Protein AF-A0A0C9S4P4-F1 (afdb_monomer)

Secondary structure (DSSP, 8-state):
-----HHHHHHHHHHHHHHHTSGGGT-S--HHHHHHHHHHHHHHHHHHHH-TTHHHHHHHHHHHHTT-S-S-HHHHHHHHHHHHHHTTT-GGGHHHHHHHHHHHHHHHHHTS-HHHHHHHHHHHHTTGGG-------TTS-TTSSTTS-SSHHHHHHHHHHHHHH-

Mean predicted aligned error: 11.95 Å

Organism: Amblyomma americanum (NCBI:txid6943)

Radius of gyration: 20.04 Å; Cα contacts (8 Å, |Δi|>4): 110; chains: 1; bounding box: 66×35×38 Å

InterPro d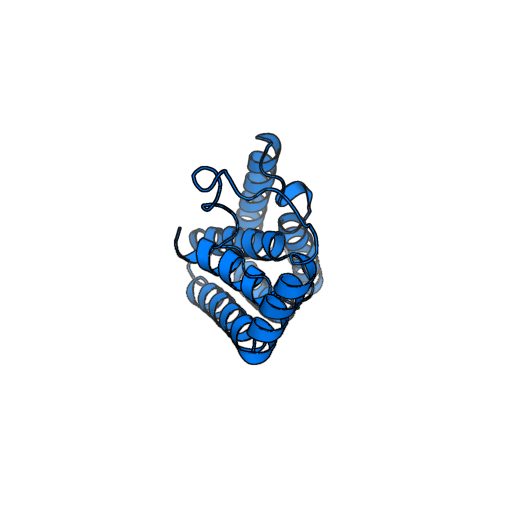omains:
  IPR007991 RNA polymerase I specific transcription initiation factor RRN3 [PF05327] (2-135)
  IPR007991 RNA polymerase I specific transcription initiation factor RRN3 [PTHR12790] (4-162)

Solvent-accessible surface area (backbone atoms only — not comparable to full-atom values): 9954 Å² total; per-residue (Å²): 133,84,82,74,57,70,72,58,55,52,54,50,48,56,52,55,57,47,55,47,46,33,72,78,59,64,58,91,84,53,77,72,48,57,55,52,53,49,50,49,54,50,50,50,56,49,47,38,71,70,34,80,64,43,60,63,50,48,49,54,50,40,66,74,62,57,76,66,97,81,68,60,34,66,35,51,19,49,37,48,42,55,52,58,57,44,36,78,81,39,66,94,51,29,64,62,48,50,51,49,54,51,54,46,52,52,49,46,55,73,74,51,52,68,68,62,41,50,55,45,52,53,62,52,60,63,65,71,70,71,74,89,81,79,96,83,74,96,84,78,74,92,84,74,67,88,84,59,58,70,29,70,58,53,35,23,48,52,46,38,51,55,53,76,77,110

Nearest PDB structures (foldseek):
  3tj1-assembly1_A  TM=7.292E-01  e=7.044E-04  Saccharomyces cerevisiae S288C
  3tj1-assembly1_B  TM=7.600E-01  e=1.555E-03  Saccharomyces cerevisiae S288C
  5n5y-assembly1_O  TM=7.290E-01  e=1.757E-02  Saccharomyces cerevisiae
  6rqh-assembly1_O  TM=7.600E-01  e=3.512E-02  Saccharomyces cerevisiae
  5n61-assembly1_O  TM=7.457E-01  e=3.512E-02  Saccharomyces cerevisiae S288C

pLDDT: mean 75.29, std 16.59, range [34.91, 94.25]

Structure (mmCIF, N/CA/C/O backbone):
data_AF-A0A0C9S4P4-F1
#
_entry.id   AF-A0A0C9S4P4-F1
#
loop_
_atom_site.group_PDB
_atom_site.id
_atom_site.type_symbol
_atom_site.label_atom_id
_atom_site.label_alt_id
_atom_site.label_comp_id
_atom_site.label_asym_id
_atom_site.label_entity_id
_atom_site.label_seq_id
_atom_site.pdbx_PDB_ins_code
_atom_site.Cartn_x
_atom_site.Cartn_y
_atom_site.Cartn_z
_atom_site.occupancy
_atom_site.B_iso_or_equiv
_atom_site.auth_seq_id
_atom_site.auth_comp_id
_atom_site.auth_asym_id
_atom_site.auth_atom_id
_atom_site.pdbx_PDB_model_num
ATOM 1 N N . MET A 1 1 ? -28.074 -1.996 12.070 1.00 48.12 1 MET A N 1
ATOM 2 C CA . MET A 1 1 ? -26.931 -2.357 11.205 1.00 48.12 1 MET A CA 1
ATOM 3 C C . MET A 1 1 ? -26.788 -1.275 10.153 1.00 48.12 1 MET A C 1
ATOM 5 O O . MET A 1 1 ? -27.767 -0.985 9.479 1.00 48.12 1 MET A O 1
ATOM 9 N N . VAL A 1 2 ? -25.629 -0.621 10.071 1.00 51.16 2 VAL A N 1
ATOM 10 C CA . VAL A 1 2 ? -25.355 0.364 9.016 1.00 51.16 2 VAL A CA 1
ATOM 11 C C . VAL A 1 2 ? -24.933 -0.423 7.777 1.00 51.16 2 VAL A C 1
ATOM 13 O O . VAL A 1 2 ? -23.859 -1.012 7.758 1.00 51.16 2 VAL A O 1
ATOM 16 N N . TYR A 1 3 ? -25.803 -0.491 6.771 1.00 54.22 3 TYR A N 1
ATOM 17 C CA . TYR A 1 3 ? -25.489 -1.133 5.497 1.00 54.22 3 TYR A CA 1
ATOM 18 C C . TYR A 1 3 ? -24.938 -0.078 4.541 1.00 54.22 3 TYR A C 1
ATOM 20 O O . TYR A 1 3 ? -25.694 0.680 3.938 1.00 54.22 3 TYR A O 1
ATOM 28 N N . ILE A 1 4 ? -23.615 -0.012 4.407 1.00 65.12 4 ILE A N 1
ATOM 29 C CA . ILE A 1 4 ? -22.993 0.708 3.293 1.00 65.12 4 ILE A CA 1
ATOM 30 C C . ILE A 1 4 ? -22.995 -0.246 2.100 1.00 65.12 4 ILE A C 1
ATOM 32 O O . ILE A 1 4 ? -22.418 -1.331 2.167 1.00 65.12 4 ILE A O 1
ATOM 36 N N . HIS A 1 5 ? -23.673 0.134 1.015 1.00 70.12 5 HIS A N 1
ATOM 37 C CA . HIS A 1 5 ? -23.688 -0.679 -0.200 1.00 70.12 5 HIS A CA 1
ATOM 38 C C . HIS A 1 5 ? -22.246 -0.844 -0.730 1.00 70.12 5 HIS A C 1
ATOM 40 O O . HIS A 1 5 ? -21.518 0.153 -0.790 1.00 70.12 5 HIS A O 1
ATOM 46 N N . PRO A 1 6 ? -21.823 -2.050 -1.159 1.00 68.00 6 PRO A N 1
ATOM 47 C CA . PRO A 1 6 ? -20.432 -2.339 -1.538 1.00 68.00 6 PRO A CA 1
ATOM 48 C C . PRO A 1 6 ? -19.838 -1.375 -2.575 1.00 68.00 6 PRO A C 1
ATOM 50 O O . PRO A 1 6 ? -18.668 -1.007 -2.495 1.00 68.00 6 PRO A O 1
ATOM 53 N N . VAL A 1 7 ? -20.667 -0.902 -3.511 1.00 71.38 7 VAL A N 1
ATOM 54 C CA . VAL A 1 7 ? -20.270 0.073 -4.544 1.00 71.38 7 VAL A CA 1
ATOM 55 C C . VAL A 1 7 ? -19.844 1.419 -3.943 1.00 71.38 7 VAL A C 1
ATOM 57 O O . VAL A 1 7 ? -18.873 2.014 -4.404 1.00 71.38 7 VAL A O 1
ATOM 60 N N . PHE A 1 8 ? -20.516 1.897 -2.889 1.00 81.75 8 PHE A N 1
ATOM 61 C CA . PHE A 1 8 ? -20.117 3.144 -2.227 1.00 81.75 8 PHE A CA 1
ATOM 62 C C . PHE A 1 8 ? -18.792 2.979 -1.490 1.00 81.75 8 PHE A C 1
ATOM 64 O O . PHE A 1 8 ? -17.964 3.883 -1.514 1.00 81.75 8 PHE A O 1
ATOM 71 N N . LEU A 1 9 ? -18.569 1.809 -0.892 1.00 84.56 9 LEU A N 1
ATOM 72 C CA . LEU A 1 9 ? -17.358 1.504 -0.137 1.00 84.56 9 LEU A CA 1
ATOM 73 C C . LEU A 1 9 ? -16.114 1.547 -1.044 1.00 84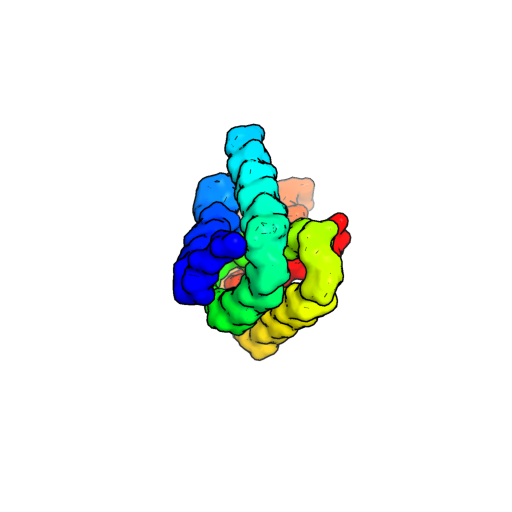.56 9 LEU A C 1
ATOM 75 O O . LEU A 1 9 ? -15.119 2.183 -0.698 1.00 84.56 9 LEU A O 1
ATOM 79 N N . ARG A 1 10 ? -16.216 0.992 -2.259 1.00 86.75 10 ARG A N 1
ATOM 80 C CA . ARG A 1 10 ? -15.168 1.097 -3.286 1.00 86.75 10 ARG A CA 1
ATOM 81 C C . ARG A 1 10 ? -14.839 2.547 -3.633 1.00 86.75 10 ARG A C 1
ATOM 83 O O . ARG A 1 10 ? -13.672 2.924 -3.622 1.00 86.75 10 ARG A O 1
ATOM 90 N N . ASN A 1 11 ? -15.849 3.367 -3.921 1.00 86.50 11 ASN A N 1
ATOM 91 C CA . ASN A 1 11 ? -15.627 4.767 -4.299 1.00 86.50 11 ASN A CA 1
ATOM 92 C C . ASN A 1 11 ? -15.011 5.576 -3.151 1.00 86.50 11 ASN A C 1
ATOM 94 O O . ASN A 1 11 ? -14.117 6.389 -3.389 1.00 86.50 11 ASN A O 1
ATOM 98 N N . ILE A 1 12 ? -15.446 5.319 -1.913 1.00 87.69 12 ILE A N 1
ATOM 99 C CA . ILE A 1 12 ? -14.862 5.918 -0.709 1.00 87.69 12 ILE A CA 1
ATOM 100 C C . ILE A 1 12 ? -13.379 5.557 -0.618 1.00 87.69 12 ILE A C 1
ATOM 102 O O . ILE A 1 12 ? -12.553 6.457 -0.498 1.00 87.69 12 ILE A O 1
ATOM 106 N N . PHE A 1 13 ? -13.020 4.278 -0.747 1.00 89.31 13 PHE A N 1
ATOM 107 C CA . PHE A 1 13 ? -11.619 3.863 -0.715 1.00 89.31 13 PHE A CA 1
ATOM 108 C C . PHE A 1 13 ? -10.787 4.478 -1.825 1.00 89.31 13 PHE A C 1
ATOM 110 O O . PHE A 1 13 ? -9.739 5.035 -1.532 1.00 89.31 13 PHE A O 1
ATOM 117 N N . VAL A 1 14 ? -11.250 4.452 -3.074 1.00 87.12 14 VAL A N 1
ATOM 118 C CA . VAL A 1 14 ? -10.509 5.060 -4.190 1.00 87.12 14 VAL A CA 1
ATOM 119 C C . VAL A 1 14 ? -10.287 6.555 -3.952 1.00 87.12 14 VAL A C 1
ATOM 121 O O . VAL A 1 14 ? -9.197 7.062 -4.208 1.00 87.12 14 VAL A O 1
ATOM 124 N N . THR A 1 15 ? -11.286 7.254 -3.409 1.00 86.44 15 THR A N 1
ATOM 125 C CA . THR A 1 15 ? -11.179 8.685 -3.099 1.00 86.44 15 THR A CA 1
ATOM 126 C C . THR A 1 15 ? -10.185 8.929 -1.966 1.00 86.44 15 THR A C 1
ATOM 128 O O . THR A 1 15 ? -9.282 9.746 -2.117 1.00 86.44 15 THR A O 1
ATOM 131 N N . LEU A 1 16 ? -10.300 8.195 -0.854 1.00 87.62 16 LEU A N 1
ATOM 132 C CA . LEU A 1 16 ? -9.410 8.327 0.303 1.00 87.62 16 LEU A CA 1
ATOM 133 C C . LEU A 1 16 ? -7.967 7.937 -0.039 1.00 87.62 16 LEU A C 1
ATOM 135 O O . LEU A 1 16 ? -7.041 8.667 0.293 1.00 87.62 16 LEU A O 1
ATOM 139 N N . LEU A 1 17 ? -7.757 6.843 -0.768 1.00 86.56 17 LEU A N 1
ATOM 140 C CA . LEU A 1 17 ? -6.432 6.453 -1.254 1.00 86.56 17 LEU A CA 1
ATOM 141 C C . LEU A 1 17 ? -5.871 7.501 -2.224 1.00 86.56 17 LEU A C 1
ATOM 143 O O . LEU A 1 17 ? -4.687 7.820 -2.170 1.00 86.56 17 LEU A O 1
ATOM 147 N N . GLY A 1 18 ? -6.726 8.105 -3.054 1.00 83.12 18 GLY A N 1
ATOM 148 C CA . GLY A 1 18 ? -6.356 9.238 -3.898 1.00 83.12 18 GLY A CA 1
ATOM 149 C C . GLY A 1 18 ? -5.851 10.444 -3.102 1.00 83.12 18 GLY A C 1
ATOM 150 O O . GLY A 1 18 ? -4.937 11.122 -3.562 1.00 83.12 18 GLY A O 1
ATOM 151 N N . THR A 1 19 ? -6.371 10.681 -1.890 1.00 84.31 19 THR A N 1
ATOM 152 C CA . THR A 1 19 ? -5.872 11.769 -1.029 1.00 84.31 19 THR A CA 1
ATOM 153 C C . THR A 1 19 ? -4.452 11.531 -0.514 1.00 84.31 19 THR A C 1
ATOM 155 O O . THR A 1 19 ? -3.707 12.500 -0.386 1.00 84.31 19 THR A O 1
ATOM 158 N N . PHE A 1 20 ? -4.033 10.274 -0.312 1.00 81.12 20 PHE A N 1
ATOM 159 C CA . PHE A 1 20 ? -2.637 9.944 0.016 1.00 81.12 20 PHE A CA 1
ATOM 160 C C . PHE A 1 20 ? -1.674 10.193 -1.150 1.00 81.12 20 PHE A C 1
ATOM 162 O O . PHE A 1 20 ? -0.492 10.417 -0.923 1.00 81.12 20 PHE A O 1
ATOM 169 N N . MET A 1 21 ? -2.174 10.183 -2.389 1.00 75.31 21 MET A N 1
ATOM 170 C CA . MET A 1 21 ? -1.377 10.415 -3.599 1.00 75.31 21 MET A CA 1
ATOM 171 C C . MET A 1 21 ? -1.430 11.865 -4.103 1.00 75.31 21 MET A C 1
ATOM 173 O O . MET A 1 21 ? -0.875 12.159 -5.159 1.00 75.31 21 MET A O 1
ATOM 177 N N . SER A 1 22 ? -2.125 12.770 -3.406 1.00 76.81 22 SER A N 1
ATOM 178 C CA . SER A 1 22 ? -2.196 14.182 -3.803 1.00 76.81 22 SER A CA 1
ATOM 179 C C . SER A 1 22 ? -0.800 14.828 -3.754 1.00 76.81 22 SER A C 1
ATOM 181 O O . SER A 1 22 ? -0.039 14.508 -2.843 1.00 76.81 22 SER A O 1
ATOM 183 N N . PRO A 1 23 ? -0.440 15.763 -4.655 1.00 64.31 23 PRO A N 1
ATOM 184 C CA . PRO A 1 23 ? 0.832 16.498 -4.577 1.00 64.31 23 PRO A CA 1
ATOM 185 C C . PRO A 1 23 ? 1.025 17.240 -3.239 1.00 64.31 23 PRO A C 1
ATOM 187 O O . PRO A 1 23 ? 2.145 17.362 -2.742 1.00 64.31 23 PRO A O 1
ATOM 190 N N . ASP A 1 24 ? -0.071 17.648 -2.591 1.00 61.28 24 ASP A N 1
ATOM 191 C CA . ASP A 1 24 ? -0.050 18.216 -1.234 1.00 61.28 24 ASP A CA 1
ATOM 192 C C . ASP A 1 24 ? 0.437 17.206 -0.179 1.00 61.28 24 ASP A C 1
ATOM 194 O O . ASP A 1 24 ? 0.945 17.585 0.876 1.00 61.28 24 ASP A O 1
ATOM 198 N N . ALA A 1 25 ? 0.267 15.911 -0.455 1.00 57.75 25 ALA A N 1
ATOM 199 C CA . ALA A 1 25 ? 0.701 14.811 0.390 1.00 57.75 25 ALA A CA 1
ATOM 200 C C . ALA A 1 25 ? 2.141 14.360 0.098 1.00 57.75 25 ALA A C 1
ATOM 202 O O . ALA A 1 25 ? 2.658 13.570 0.880 1.00 57.75 25 ALA A O 1
ATOM 203 N N . THR A 1 26 ? 2.808 14.853 -0.954 1.00 57.00 26 THR A N 1
ATOM 204 C CA . THR A 1 26 ? 4.221 14.541 -1.256 1.00 57.00 26 THR A CA 1
ATOM 205 C C . THR A 1 26 ? 5.191 15.672 -0.897 1.00 57.00 26 THR A C 1
ATOM 207 O O . THR A 1 26 ? 6.390 15.427 -0.790 1.00 57.00 26 THR A O 1
ATOM 210 N N . SER A 1 27 ? 4.704 16.896 -0.658 1.00 59.31 27 SER A N 1
ATOM 211 C CA . SER A 1 27 ? 5.542 18.022 -0.217 1.00 59.31 27 SER A CA 1
ATOM 212 C C . SER A 1 27 ? 5.948 17.887 1.263 1.00 59.31 27 SER A C 1
ATOM 214 O O . SER A 1 27 ? 5.117 17.609 2.137 1.00 59.31 27 SER A O 1
ATOM 216 N N . LYS A 1 28 ? 7.245 18.035 1.563 1.00 58.53 28 LYS A N 1
ATOM 217 C CA . LYS A 1 28 ? 7.858 17.644 2.850 1.00 58.53 28 LYS A CA 1
ATOM 218 C C . LYS A 1 28 ? 7.667 18.633 4.016 1.00 58.53 28 LYS A C 1
ATOM 220 O O . LYS A 1 28 ? 8.098 18.314 5.114 1.00 58.53 28 LYS A O 1
ATOM 225 N N . GLU A 1 29 ? 7.007 19.783 3.852 1.00 55.25 29 GLU A N 1
ATOM 226 C CA . GLU A 1 29 ? 7.321 20.930 4.735 1.00 55.25 29 GLU A CA 1
ATOM 227 C C . GLU A 1 29 ? 6.196 21.539 5.598 1.00 55.25 29 GLU A C 1
ATOM 229 O O . GLU A 1 29 ? 6.352 22.664 6.066 1.00 55.25 29 GLU A O 1
ATOM 234 N N . THR A 1 30 ? 5.071 20.865 5.888 1.00 63.16 30 THR A N 1
ATOM 235 C CA . THR A 1 30 ? 4.042 21.494 6.759 1.00 63.16 30 THR A CA 1
ATOM 236 C C . THR A 1 30 ? 3.484 20.595 7.874 1.00 63.16 30 THR A C 1
ATOM 238 O O . THR A 1 30 ? 2.980 19.512 7.586 1.00 63.16 30 THR A O 1
ATOM 241 N N . PRO A 1 31 ? 3.441 21.053 9.148 1.00 69.19 31 PRO A N 1
ATOM 242 C CA . PRO A 1 31 ? 2.827 20.300 10.257 1.00 69.19 31 PRO A CA 1
ATOM 243 C C . PRO A 1 31 ? 1.317 20.072 10.057 1.00 69.19 31 PRO A C 1
ATOM 245 O O . PRO A 1 31 ? 0.729 19.113 10.550 1.00 69.19 31 PRO A O 1
ATOM 248 N N . GLN A 1 32 ? 0.679 20.928 9.258 1.00 75.44 32 GLN A N 1
ATOM 249 C CA . GLN A 1 32 ? -0.725 20.807 8.862 1.00 75.44 32 GLN A CA 1
ATOM 250 C C . GLN A 1 32 ? -0.981 19.580 7.965 1.00 75.44 32 GLN A C 1
ATOM 252 O O . GLN A 1 32 ? -2.119 19.115 7.881 1.00 75.44 32 GLN A O 1
ATOM 257 N N . ARG A 1 33 ? 0.048 19.050 7.283 1.00 78.75 33 ARG A N 1
ATOM 258 C CA . ARG A 1 33 ? -0.042 17.821 6.480 1.00 78.75 33 ARG A CA 1
ATOM 259 C C . ARG A 1 33 ? -0.126 16.591 7.373 1.00 78.75 33 ARG A C 1
ATOM 261 O O . ARG A 1 33 ? -1.028 15.782 7.180 1.00 78.75 33 ARG A O 1
ATOM 268 N N . GLU A 1 34 ? 0.769 16.466 8.348 1.00 80.62 34 GLU A N 1
ATOM 269 C CA . GLU A 1 34 ? 0.793 15.324 9.272 1.00 80.62 34 GLU A CA 1
ATOM 270 C C . GLU A 1 34 ? -0.540 15.183 10.007 1.00 80.62 34 GLU A C 1
ATOM 272 O O . GLU A 1 34 ? -1.103 14.093 10.074 1.00 80.62 34 GLU A O 1
ATOM 277 N N . GLU A 1 35 ? -1.119 16.303 10.447 1.00 85.75 35 GLU A N 1
ATOM 278 C CA . GLU A 1 35 ? -2.434 16.305 11.083 1.00 85.75 35 GLU A CA 1
ATOM 279 C C . GLU A 1 35 ? -3.543 15.803 10.139 1.00 85.75 35 GLU A C 1
ATOM 281 O O . GLU A 1 35 ? -4.415 15.032 10.547 1.00 85.75 35 GLU A O 1
ATOM 286 N N . LYS A 1 36 ? -3.520 16.196 8.858 1.00 86.75 36 LYS A N 1
ATOM 287 C CA . LYS A 1 36 ? -4.479 15.698 7.855 1.00 86.75 36 LYS A CA 1
ATOM 288 C C . LYS A 1 36 ? -4.320 14.196 7.616 1.00 86.75 36 LYS A C 1
ATOM 290 O O . LYS A 1 36 ? -5.328 13.494 7.549 1.00 86.75 36 LYS A O 1
ATOM 295 N N . LEU A 1 37 ? -3.085 13.708 7.504 1.00 87.94 37 LEU A N 1
ATOM 296 C CA . LEU A 1 37 ? -2.791 12.285 7.314 1.00 87.94 37 LEU A CA 1
ATOM 297 C C . LEU A 1 37 ? -3.218 11.463 8.534 1.00 87.94 37 LEU A C 1
ATOM 299 O O . LEU A 1 37 ? -3.828 10.405 8.381 1.00 87.94 37 LEU A O 1
ATOM 303 N N . GLU A 1 38 ? -3.000 11.977 9.744 1.00 90.50 38 GLU A N 1
ATOM 304 C CA . GLU A 1 38 ? -3.460 11.320 10.966 1.00 90.50 38 GLU A CA 1
ATOM 305 C C . GLU A 1 38 ? -4.987 11.237 11.022 1.00 90.50 38 GLU A C 1
ATOM 307 O O . GLU A 1 38 ? -5.546 10.181 11.321 1.00 90.50 38 GLU A O 1
ATOM 312 N N . ARG A 1 39 ? -5.681 12.320 10.647 1.00 91.06 39 ARG A N 1
ATOM 313 C CA . ARG A 1 39 ? -7.145 12.318 10.529 1.00 91.06 39 ARG A CA 1
ATOM 314 C C . ARG A 1 39 ? -7.627 11.294 9.501 1.00 91.06 39 ARG A C 1
ATOM 316 O O . ARG A 1 39 ? -8.627 10.630 9.754 1.00 91.06 39 ARG A O 1
ATOM 323 N N . LEU A 1 40 ? -6.930 11.124 8.375 1.00 91.25 40 LEU A N 1
ATOM 324 C CA . LEU A 1 40 ? -7.255 10.084 7.391 1.00 91.25 40 LEU A CA 1
ATOM 325 C C . LEU A 1 40 ? -7.080 8.676 7.971 1.00 91.25 40 LEU A C 1
ATOM 327 O O . LEU A 1 40 ? -7.973 7.843 7.820 1.00 91.25 40 LEU A O 1
ATOM 331 N N . HIS A 1 41 ? -5.982 8.409 8.680 1.00 93.75 41 HIS A N 1
ATOM 332 C CA . HIS A 1 41 ? -5.795 7.128 9.364 1.00 93.75 41 HIS A CA 1
ATOM 333 C C . HIS A 1 41 ? -6.880 6.872 10.416 1.00 93.75 41 HIS A C 1
ATOM 335 O O . HIS A 1 41 ? -7.391 5.7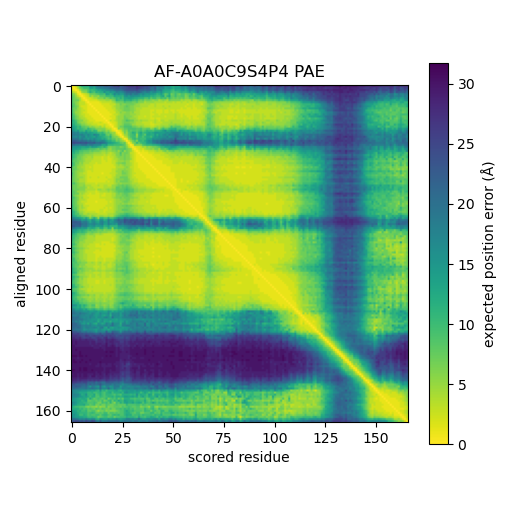54 10.507 1.00 93.75 41 HIS A O 1
ATOM 341 N N . GLU A 1 42 ? -7.283 7.892 11.173 1.00 94.25 42 GLU A N 1
ATOM 342 C CA . GLU A 1 42 ? -8.378 7.769 12.135 1.00 94.25 42 GLU A CA 1
ATOM 343 C C . GLU A 1 42 ? -9.721 7.502 11.440 1.00 94.25 42 GLU A C 1
ATOM 345 O O . GLU A 1 42 ? -10.476 6.637 11.885 1.00 94.25 42 GLU A O 1
ATOM 350 N N . LEU A 1 43 ? -9.991 8.143 10.297 1.00 93.06 43 LEU A N 1
ATOM 351 C CA . LEU A 1 43 ? -11.172 7.851 9.478 1.00 93.06 43 LEU A CA 1
ATOM 352 C C . LEU A 1 43 ? -11.1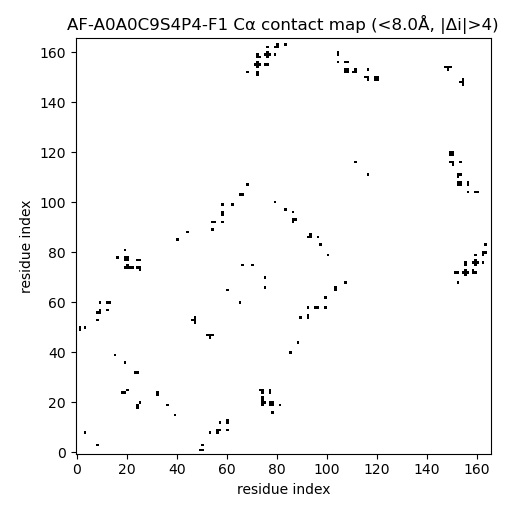92 6.396 8.999 1.00 93.06 43 LEU A C 1
ATOM 354 O O . LEU A 1 43 ? -12.236 5.751 9.075 1.00 93.06 43 LEU A O 1
ATOM 358 N N . PHE A 1 44 ? -10.057 5.844 8.562 1.00 92.62 44 PHE A N 1
ATOM 359 C CA . PHE A 1 44 ? -9.970 4.427 8.198 1.00 92.62 44 PHE A CA 1
ATOM 360 C C . PHE A 1 44 ? -10.229 3.508 9.395 1.00 92.62 44 PHE A C 1
ATOM 362 O O . PHE A 1 44 ? -11.023 2.574 9.285 1.00 92.62 44 PHE A O 1
ATOM 369 N N . LYS A 1 45 ? -9.624 3.786 10.557 1.00 93.69 45 LYS A N 1
ATOM 370 C CA . LYS A 1 45 ? -9.870 3.011 11.785 1.00 93.69 45 LYS A CA 1
ATOM 371 C C . LYS A 1 45 ? -11.345 3.046 12.183 1.00 93.69 45 LYS A C 1
ATOM 373 O O . LYS A 1 45 ? -11.906 2.016 12.553 1.00 93.69 45 LYS A O 1
ATOM 378 N N . GLN A 1 46 ? -11.987 4.210 12.103 1.00 91.75 46 GLN A N 1
ATOM 379 C CA . GLN A 1 46 ? -13.418 4.347 12.365 1.00 91.75 46 GLN A CA 1
ATOM 380 C C . GLN A 1 46 ? -14.245 3.572 11.339 1.00 91.75 46 GLN A C 1
ATOM 382 O O . GLN A 1 46 ? -15.116 2.797 11.724 1.00 91.75 46 GLN A O 1
ATOM 387 N N . LEU A 1 47 ? -13.936 3.700 10.04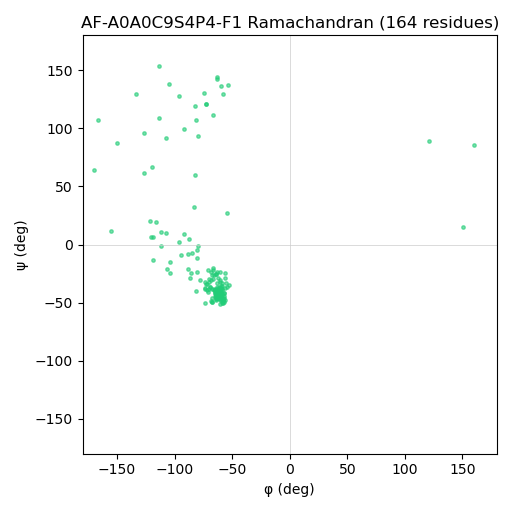9 1.00 90.81 47 LEU A N 1
ATOM 388 C CA . LEU A 1 47 ? -14.624 2.973 8.984 1.00 90.81 47 LEU A CA 1
ATOM 389 C C . LEU A 1 47 ? -14.554 1.453 9.193 1.00 90.81 47 LEU A C 1
ATOM 391 O O . LEU A 1 47 ? -15.569 0.775 9.050 1.00 90.81 47 LEU A O 1
ATOM 395 N N . PHE A 1 48 ? -13.399 0.925 9.597 1.00 91.12 48 PHE A N 1
ATOM 396 C CA . PHE A 1 48 ? -13.220 -0.505 9.872 1.00 91.12 48 PHE A CA 1
ATOM 397 C C . PHE A 1 48 ? -13.961 -0.969 11.127 1.00 91.12 48 PHE A C 1
ATOM 399 O O . PHE A 1 48 ? -14.470 -2.087 11.157 1.00 91.12 48 PHE A O 1
ATOM 406 N N . LYS A 1 49 ? -14.098 -0.102 12.139 1.00 89.75 49 LYS A N 1
ATOM 407 C CA . LYS A 1 49 ? -14.955 -0.369 13.305 1.00 89.75 49 LYS A CA 1
ATOM 408 C C . LYS A 1 49 ? -16.441 -0.387 12.935 1.00 89.75 49 LYS A C 1
ATOM 410 O O . LYS A 1 49 ? -17.185 -1.199 13.478 1.00 89.75 49 LYS A O 1
ATOM 415 N N . LEU A 1 50 ? -16.885 0.502 12.041 1.00 90.12 50 LEU A N 1
ATOM 416 C CA . LEU A 1 50 ? -18.285 0.563 11.603 1.00 90.12 50 LEU A CA 1
ATOM 417 C C . LEU A 1 50 ? -18.656 -0.585 10.658 1.00 90.12 50 LEU A C 1
ATOM 419 O O . LEU A 1 50 ? -19.778 -1.091 10.723 1.00 90.12 50 LEU A O 1
ATOM 423 N N . VAL A 1 51 ? -17.743 -0.970 9.767 1.00 89.19 51 VAL A N 1
ATOM 424 C CA . VAL A 1 51 ? -17.975 -1.980 8.732 1.00 89.19 51 VAL A CA 1
ATOM 425 C C . VAL A 1 51 ? -16.882 -3.052 8.818 1.00 89.19 51 VAL A C 1
ATOM 427 O O . VAL A 1 51 ? -15.823 -2.890 8.214 1.00 89.19 51 VAL A O 1
ATOM 430 N N . PRO A 1 52 ? -17.133 -4.181 9.506 1.00 86.88 52 PRO A N 1
ATOM 431 C CA . PRO A 1 52 ? -16.131 -5.234 9.709 1.00 86.88 52 PRO A CA 1
ATOM 432 C C . PRO A 1 52 ? -15.597 -5.872 8.420 1.00 86.88 52 PRO A C 1
ATOM 434 O O . PRO A 1 52 ? -14.497 -6.407 8.406 1.00 86.88 52 PRO A O 1
ATOM 437 N N . THR A 1 53 ? -16.354 -5.809 7.320 1.00 88.69 53 THR A N 1
ATOM 438 C CA . THR A 1 53 ? -15.931 -6.316 6.003 1.00 88.69 53 THR A CA 1
ATOM 439 C C . THR A 1 53 ? -15.094 -5.310 5.209 1.00 88.69 53 THR A C 1
ATOM 441 O O . THR A 1 53 ? -14.615 -5.633 4.126 1.00 88.69 53 THR A O 1
ATOM 444 N N . ALA A 1 54 ? -14.949 -4.071 5.689 1.00 90.25 54 ALA A N 1
ATOM 445 C CA . ALA A 1 54 ? -14.229 -3.018 4.981 1.00 90.25 54 ALA A CA 1
ATOM 446 C C . ALA A 1 54 ? -12.728 -3.322 4.786 1.00 90.25 54 ALA A C 1
ATOM 448 O O . ALA A 1 54 ? -12.253 -3.053 3.686 1.00 90.25 54 ALA A O 1
ATOM 449 N N . PRO A 1 55 ? -11.989 -3.915 5.748 1.00 91.50 55 PRO A N 1
ATOM 450 C CA . PRO A 1 55 ? -10.595 -4.314 5.535 1.00 91.50 55 PRO A CA 1
ATOM 451 C C . PRO A 1 55 ? -10.407 -5.280 4.357 1.00 91.50 55 PRO A C 1
ATOM 453 O O . PRO A 1 55 ? -9.617 -4.985 3.466 1.00 91.50 55 PRO A O 1
ATOM 456 N N . ALA A 1 56 ? -11.192 -6.363 4.291 1.00 91.44 56 ALA A N 1
ATOM 457 C CA . ALA A 1 56 ? -11.170 -7.311 3.169 1.00 91.44 56 ALA A CA 1
ATOM 458 C C . ALA A 1 56 ? -11.421 -6.603 1.832 1.00 91.44 56 ALA A C 1
ATOM 460 O O . ALA A 1 56 ? -10.665 -6.735 0.873 1.00 91.44 56 ALA A O 1
ATOM 461 N N . ARG A 1 57 ? -12.459 -5.757 1.799 1.00 90.12 57 ARG A N 1
ATOM 462 C CA . ARG A 1 57 ? -12.799 -4.968 0.612 1.00 90.12 57 ARG A CA 1
ATOM 463 C C . ARG A 1 57 ? -11.709 -3.979 0.221 1.00 90.12 57 ARG A C 1
ATOM 465 O O . ARG A 1 57 ? -11.556 -3.710 -0.963 1.00 90.12 57 ARG A O 1
ATOM 472 N N . LEU A 1 58 ? -10.969 -3.419 1.176 1.00 91.00 58 LEU A N 1
ATOM 473 C CA . LEU A 1 58 ? -9.858 -2.525 0.868 1.00 91.00 58 LEU A CA 1
ATOM 474 C C . LEU A 1 58 ? -8.765 -3.283 0.118 1.00 91.00 58 LEU A C 1
ATOM 476 O O . LEU A 1 58 ? -8.280 -2.782 -0.891 1.00 91.00 58 LEU A O 1
ATOM 480 N N . VAL A 1 59 ? -8.410 -4.481 0.587 1.00 91.12 59 VAL A N 1
ATOM 481 C CA . VAL A 1 59 ? -7.398 -5.327 -0.059 1.00 91.12 59 VAL A CA 1
ATOM 482 C C . VAL A 1 59 ? -7.835 -5.715 -1.474 1.00 91.12 59 VAL A C 1
ATOM 484 O O . VAL A 1 59 ? -7.047 -5.565 -2.403 1.00 91.12 59 VAL A O 1
ATOM 487 N N . GLU A 1 60 ? -9.100 -6.105 -1.672 1.00 91.19 60 GLU A N 1
ATOM 488 C CA . GLU A 1 60 ? -9.665 -6.364 -3.009 1.00 91.19 60 GLU A CA 1
ATOM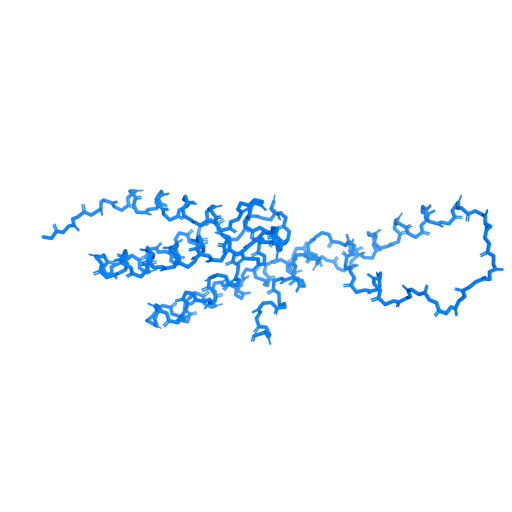 489 C C . GLU A 1 60 ? -9.561 -5.135 -3.929 1.00 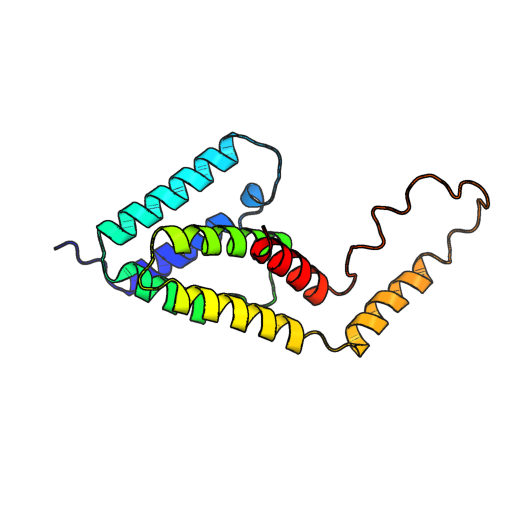91.19 60 GLU A C 1
ATOM 491 O O . GLU A 1 60 ? -9.094 -5.231 -5.063 1.00 91.19 60 GLU A O 1
ATOM 496 N N . VAL A 1 61 ? -9.955 -3.955 -3.437 1.00 89.75 61 VAL A N 1
ATOM 497 C CA . VAL A 1 61 ? -9.899 -2.708 -4.217 1.00 89.75 61 VAL A CA 1
ATOM 498 C C . VAL A 1 61 ? -8.458 -2.320 -4.544 1.00 89.75 61 VAL A C 1
ATOM 500 O O . VAL A 1 61 ? -8.184 -1.881 -5.659 1.00 89.75 61 VAL A O 1
ATOM 503 N N . LEU A 1 62 ? -7.520 -2.502 -3.614 1.00 88.69 62 LEU A N 1
ATOM 504 C CA . LEU A 1 62 ? -6.097 -2.297 -3.880 1.00 88.69 62 LEU A CA 1
ATOM 505 C C . LEU A 1 62 ? -5.594 -3.289 -4.933 1.00 88.69 62 LEU A C 1
ATOM 507 O O . LEU A 1 62 ? -4.869 -2.888 -5.836 1.00 88.69 62 LEU A O 1
ATOM 511 N N . ALA A 1 63 ? -6.021 -4.550 -4.895 1.00 88.38 63 ALA A N 1
ATOM 512 C CA . ALA A 1 63 ? -5.658 -5.524 -5.918 1.00 88.38 63 ALA A CA 1
ATOM 513 C C . ALA A 1 63 ? -6.178 -5.142 -7.315 1.00 88.38 63 ALA A C 1
ATOM 515 O O . ALA A 1 63 ? -5.529 -5.463 -8.304 1.00 88.38 63 ALA A O 1
ATOM 516 N N . GLU A 1 64 ? -7.287 -4.412 -7.430 1.00 85.44 64 GLU A N 1
ATOM 517 C CA . GLU A 1 64 ? -7.769 -3.895 -8.718 1.00 85.44 64 GLU A CA 1
ATOM 518 C C . GLU A 1 64 ? -7.054 -2.612 -9.170 1.00 85.44 64 GLU A C 1
ATOM 520 O O . GLU A 1 64 ? -6.811 -2.423 -10.362 1.00 85.44 64 GLU A O 1
ATOM 525 N N . VAL A 1 65 ? -6.780 -1.696 -8.236 1.00 77.81 65 VAL A N 1
ATOM 526 C CA . VAL A 1 65 ? -6.438 -0.295 -8.548 1.00 77.81 65 VAL A CA 1
ATOM 527 C C . VAL A 1 65 ? -4.941 0.005 -8.391 1.00 77.81 65 VAL A C 1
ATOM 529 O O . VAL A 1 65 ? -4.430 0.932 -9.021 1.00 77.81 65 VAL A O 1
ATOM 532 N N . PHE A 1 66 ? -4.224 -0.761 -7.568 1.00 72.00 66 PHE A N 1
ATOM 533 C CA . PHE A 1 66 ? -2.833 -0.507 -7.194 1.00 72.00 66 PHE A CA 1
ATOM 534 C C . PHE A 1 66 ? -1.854 -1.453 -7.903 1.00 72.00 66 PHE A C 1
ATOM 536 O O . PHE A 1 66 ? -2.087 -2.660 -7.880 1.00 72.00 66 PHE A O 1
ATOM 543 N N . PRO A 1 67 ? -0.701 -0.961 -8.390 1.00 64.25 67 PRO A N 1
ATOM 544 C CA . PRO A 1 67 ? -0.449 0.327 -9.011 1.00 64.25 67 PRO A CA 1
ATOM 545 C C . PRO A 1 67 ? -0.516 0.161 -10.535 1.00 64.25 67 PRO A C 1
ATOM 547 O O . PRO A 1 67 ? 0.157 -0.677 -11.132 1.00 64.25 67 PRO A O 1
ATOM 550 N N . TYR A 1 68 ? -1.323 0.989 -11.196 1.00 56.44 68 TYR A N 1
ATOM 551 C CA . TYR A 1 68 ? -1.128 1.220 -12.625 1.00 56.44 68 TYR A CA 1
ATOM 552 C C . TYR A 1 68 ? 0.131 2.084 -12.752 1.00 56.44 68 TYR A C 1
ATOM 554 O O . TYR A 1 68 ? 0.147 3.171 -12.177 1.00 56.44 68 TYR A O 1
ATOM 562 N N . MET A 1 69 ? 1.147 1.598 -13.474 1.00 55.69 69 MET A N 1
ATOM 563 C CA . MET A 1 69 ? 2.513 2.132 -13.704 1.00 55.69 69 MET A CA 1
ATOM 564 C C . MET A 1 69 ? 2.614 3.587 -14.242 1.00 55.69 69 MET A C 1
ATOM 566 O O . MET A 1 69 ? 3.534 3.928 -14.969 1.00 55.69 69 MET A O 1
ATOM 570 N N . LYS A 1 70 ? 1.640 4.460 -13.967 1.00 57.38 70 LYS A N 1
ATOM 571 C CA . LYS A 1 70 ? 1.442 5.776 -14.593 1.00 57.38 70 LYS A CA 1
ATOM 572 C C . LYS A 1 70 ? 1.510 6.955 -13.613 1.00 57.38 70 LYS A C 1
ATOM 574 O O . LYS A 1 70 ? 1.156 8.065 -14.000 1.00 57.38 70 LYS A O 1
ATOM 579 N N . ARG A 1 71 ? 1.866 6.736 -12.342 1.00 66.75 71 ARG A N 1
ATOM 580 C CA . ARG A 1 71 ? 1.982 7.804 -11.326 1.00 66.75 71 ARG A CA 1
ATOM 581 C C . ARG A 1 71 ? 3.422 7.999 -10.872 1.00 66.75 71 ARG A C 1
ATOM 583 O O . ARG A 1 71 ? 4.186 7.042 -10.899 1.00 66.75 71 ARG A O 1
ATOM 590 N N . ASP A 1 72 ? 3.742 9.211 -10.420 1.00 74.12 72 ASP A N 1
ATOM 591 C CA . ASP A 1 72 ? 5.060 9.588 -9.893 1.00 74.12 72 ASP A CA 1
ATOM 592 C C . ASP A 1 72 ? 5.512 8.640 -8.769 1.00 74.12 72 ASP A C 1
ATOM 594 O O . ASP A 1 72 ? 4.717 8.286 -7.890 1.00 74.12 72 ASP A O 1
ATOM 598 N N . GLY A 1 73 ? 6.785 8.236 -8.776 1.00 73.50 73 GLY A N 1
ATOM 599 C CA . GLY A 1 73 ? 7.322 7.294 -7.788 1.00 73.50 73 GLY A CA 1
ATOM 600 C C . GLY A 1 73 ? 7.238 7.775 -6.350 1.00 73.50 73 GLY A C 1
ATOM 601 O O . GLY A 1 73 ? 7.002 6.975 -5.451 1.00 73.50 73 GLY A O 1
ATOM 602 N N . SER A 1 74 ? 7.302 9.082 -6.124 1.00 77.19 74 SER A N 1
ATOM 603 C CA . SER A 1 74 ? 7.164 9.684 -4.796 1.00 77.19 74 SER A CA 1
ATOM 604 C C . SER A 1 74 ? 5.732 9.548 -4.267 1.00 77.19 74 SER A C 1
ATOM 606 O O . SER A 1 74 ? 5.525 9.305 -3.079 1.00 77.19 74 SER A O 1
ATOM 608 N N . GLN A 1 75 ? 4.725 9.650 -5.143 1.00 79.81 75 GLN A N 1
ATOM 609 C CA . GLN A 1 75 ? 3.319 9.417 -4.781 1.00 79.81 75 GLN A CA 1
ATOM 610 C C . GLN A 1 75 ? 3.048 7.937 -4.503 1.00 79.81 75 GLN A C 1
ATOM 612 O O . GLN A 1 75 ? 2.277 7.608 -3.600 1.00 79.81 75 GLN A O 1
ATOM 617 N N . GLN A 1 76 ? 3.670 7.046 -5.279 1.00 80.38 76 GLN A N 1
ATOM 618 C CA . GLN A 1 76 ? 3.543 5.605 -5.075 1.00 80.38 76 GLN A CA 1
ATOM 619 C C . GLN A 1 76 ? 4.198 5.167 -3.764 1.00 80.38 76 GLN A C 1
ATOM 621 O O . GLN A 1 76 ? 3.536 4.517 -2.959 1.00 80.38 76 GLN A O 1
ATOM 626 N N . ALA A 1 77 ? 5.438 5.587 -3.509 1.00 82.44 77 ALA A N 1
ATOM 627 C CA . ALA A 1 77 ? 6.147 5.307 -2.265 1.00 82.44 77 ALA A CA 1
ATOM 628 C C . ALA A 1 77 ? 5.397 5.860 -1.049 1.00 82.44 77 ALA A C 1
ATOM 630 O O . ALA A 1 77 ? 5.125 5.123 -0.105 1.00 82.44 77 ALA A O 1
ATOM 631 N N . SER A 1 78 ? 4.922 7.111 -1.115 1.00 83.62 78 SER A N 1
ATOM 632 C CA . SER A 1 78 ? 4.117 7.675 -0.030 1.00 83.62 78 SER A CA 1
ATOM 633 C C . SER A 1 78 ? 2.851 6.856 0.234 1.00 83.62 78 SER A C 1
ATOM 635 O O . SER A 1 78 ? 2.515 6.596 1.389 1.00 83.62 78 SER A O 1
ATOM 637 N N . LEU A 1 79 ? 2.145 6.404 -0.806 1.00 86.38 79 LEU A N 1
ATOM 638 C CA . LEU A 1 79 ? 0.991 5.526 -0.625 1.00 86.38 79 LEU A CA 1
ATOM 639 C C . LEU A 1 79 ? 1.391 4.190 0.021 1.00 86.38 79 LEU A C 1
ATOM 641 O O . LEU A 1 79 ? 0.698 3.746 0.934 1.00 86.38 79 LEU A O 1
ATOM 645 N N . VAL A 1 80 ? 2.499 3.573 -0.403 1.00 88.69 80 VAL A N 1
ATOM 646 C CA . VAL A 1 80 ? 3.015 2.330 0.198 1.00 88.69 80 VAL A CA 1
ATOM 647 C C . VAL A 1 80 ? 3.298 2.516 1.685 1.00 88.69 80 VAL A C 1
ATOM 649 O O . VAL A 1 80 ? 2.795 1.720 2.475 1.00 88.69 80 VAL A O 1
ATOM 652 N N . GLY A 1 81 ? 3.985 3.586 2.090 1.00 88.44 81 GLY A N 1
ATOM 653 C CA . GLY A 1 81 ? 4.236 3.885 3.504 1.00 88.44 81 GLY A CA 1
ATOM 654 C C . GLY A 1 81 ? 2.941 3.997 4.322 1.00 88.44 81 GLY A C 1
ATOM 655 O O . GLY A 1 81 ? 2.797 3.384 5.385 1.00 88.44 81 GLY A O 1
ATOM 656 N N . HIS A 1 82 ? 1.922 4.686 3.792 1.00 90.50 82 HIS A N 1
ATOM 657 C CA . HIS A 1 82 ? 0.611 4.753 4.448 1.00 90.50 82 HIS A CA 1
ATOM 658 C C . HIS A 1 82 ? -0.070 3.377 4.532 1.00 90.50 82 HIS A C 1
ATOM 660 O O . HIS A 1 82 ? -0.638 3.056 5.577 1.00 90.50 82 HIS A O 1
ATOM 666 N N . LEU A 1 83 ? 0.000 2.550 3.482 1.00 91.50 83 LEU A N 1
ATOM 667 C CA . LEU A 1 83 ? -0.548 1.186 3.459 1.00 91.50 83 LEU A CA 1
ATOM 668 C C . LEU A 1 83 ? 0.162 0.262 4.456 1.00 91.50 83 LEU A C 1
ATOM 670 O O . LEU A 1 83 ? -0.505 -0.470 5.192 1.00 91.50 83 LEU A O 1
ATOM 674 N N . LEU A 1 84 ? 1.489 0.349 4.555 1.00 91.81 84 LEU A N 1
ATOM 675 C CA . LEU A 1 84 ? 2.280 -0.350 5.567 1.00 91.81 84 LEU A CA 1
ATOM 676 C C . LEU A 1 84 ? 1.842 0.064 6.971 1.00 91.81 84 LEU A C 1
ATOM 678 O O . LEU A 1 84 ? 1.577 -0.802 7.807 1.00 91.81 84 LEU A O 1
ATOM 682 N N . ARG A 1 85 ? 1.618 1.359 7.216 1.00 92.69 85 ARG A N 1
ATOM 683 C CA . ARG A 1 85 ? 1.041 1.829 8.483 1.00 92.69 85 ARG A CA 1
ATOM 684 C C . ARG A 1 85 ? -0.344 1.233 8.748 1.00 92.69 85 ARG A C 1
ATOM 686 O O . ARG A 1 85 ? -0.642 0.907 9.901 1.00 92.69 85 ARG A O 1
ATOM 693 N N . MET A 1 86 ? -1.179 1.029 7.722 1.00 92.62 86 MET A N 1
ATOM 694 C CA . MET A 1 86 ? -2.495 0.395 7.896 1.00 92.62 86 MET A CA 1
ATOM 695 C C . MET A 1 86 ? -2.403 -1.022 8.453 1.00 92.62 86 MET A C 1
ATOM 697 O O . MET A 1 86 ? -3.262 -1.408 9.244 1.00 92.62 86 MET A O 1
ATOM 701 N N . THR A 1 87 ? -1.343 -1.768 8.127 1.00 92.88 87 THR A N 1
ATOM 702 C CA . THR A 1 87 ? -1.152 -3.141 8.628 1.00 92.88 87 THR A CA 1
ATOM 703 C C . THR A 1 87 ? -1.173 -3.239 10.158 1.00 92.88 87 THR A C 1
ATOM 705 O O . THR A 1 87 ? -1.547 -4.281 10.695 1.00 92.88 87 THR A O 1
ATOM 708 N N . SER A 1 88 ? -0.848 -2.150 10.867 1.00 92.38 88 SER A N 1
ATOM 709 C CA . SER A 1 88 ? -0.911 -2.077 12.332 1.00 92.38 88 SER A CA 1
ATOM 710 C C . SER A 1 88 ? -2.336 -2.131 12.898 1.00 92.38 88 SER A C 1
ATOM 712 O O . SER A 1 88 ? -2.525 -2.563 14.033 1.00 92.38 88 SER A O 1
ATOM 714 N N . TYR A 1 89 ? -3.343 -1.711 12.124 1.00 92.56 89 TYR A N 1
ATOM 715 C CA . TYR A 1 89 ? -4.739 -1.636 12.567 1.00 92.56 89 TYR A CA 1
ATOM 716 C C . TYR A 1 89 ? -5.717 -2.485 11.739 1.00 92.56 89 TYR A C 1
ATOM 718 O O . TYR A 1 89 ? -6.921 -2.433 11.991 1.00 92.56 89 TYR A O 1
ATOM 726 N N . ILE A 1 90 ? -5.218 -3.304 10.806 1.00 92.31 90 ILE A N 1
ATOM 727 C CA . ILE A 1 90 ? -5.956 -4.402 10.147 1.00 92.31 90 ILE A CA 1
ATOM 728 C C . ILE A 1 90 ? -5.186 -5.733 10.255 1.00 92.31 90 ILE A C 1
ATOM 730 O O . ILE A 1 90 ? -4.795 -6.305 9.236 1.00 92.31 90 ILE A O 1
ATOM 734 N N . PRO A 1 91 ? -4.943 -6.243 11.478 1.00 92.38 91 PRO A N 1
ATOM 735 C CA . PRO A 1 91 ? -4.048 -7.382 11.703 1.00 92.38 91 PRO A CA 1
ATOM 736 C C . PRO A 1 91 ? -4.473 -8.648 10.946 1.00 92.38 91 PRO A C 1
ATOM 738 O O . PRO A 1 91 ? -3.614 -9.350 10.420 1.00 92.38 91 PRO A O 1
ATOM 741 N N . ASP A 1 92 ? -5.779 -8.893 10.817 1.00 92.69 92 ASP A N 1
ATOM 742 C CA . ASP A 1 92 ? -6.318 -10.090 10.156 1.00 92.69 92 ASP A CA 1
ATOM 743 C C . ASP A 1 92 ? -6.002 -10.143 8.652 1.00 92.69 92 ASP A C 1
ATOM 745 O O . ASP A 1 92 ? -5.904 -11.222 8.084 1.00 92.69 92 ASP A O 1
ATOM 749 N N . HIS A 1 93 ? -5.801 -8.984 8.015 1.00 93.19 93 HIS A N 1
ATOM 750 C CA . HIS A 1 93 ? -5.529 -8.863 6.574 1.00 93.19 93 HIS A CA 1
ATOM 751 C C . HIS A 1 93 ? -4.098 -8.381 6.300 1.00 93.19 93 HIS A C 1
ATOM 753 O O . HIS A 1 93 ? -3.748 -8.031 5.173 1.00 93.19 93 HIS A O 1
ATOM 759 N N . ARG A 1 94 ? -3.244 -8.353 7.334 1.00 93.38 94 ARG A N 1
ATOM 760 C CA . ARG A 1 94 ? -1.855 -7.892 7.229 1.00 93.38 94 ARG A CA 1
ATOM 761 C C . ARG A 1 94 ? -1.068 -8.699 6.202 1.00 93.38 94 ARG A C 1
ATOM 763 O O . ARG A 1 94 ? -0.351 -8.109 5.401 1.00 93.38 94 ARG A O 1
ATOM 770 N N . LEU A 1 95 ? -1.184 -10.028 6.239 1.00 93.44 95 LEU A N 1
ATOM 771 C CA . LEU A 1 95 ? -0.455 -10.903 5.320 1.00 93.44 95 LEU A CA 1
ATOM 772 C C . LEU A 1 95 ? -0.886 -10.661 3.871 1.00 93.44 95 LEU A C 1
ATOM 774 O O . LEU A 1 95 ? -0.031 -10.501 3.008 1.00 93.44 95 LEU A O 1
ATOM 778 N N . GLU A 1 96 ? -2.192 -10.583 3.625 1.00 94.06 96 GLU A N 1
ATOM 779 C CA . GLU A 1 96 ? -2.757 -10.354 2.292 1.00 94.06 96 GLU A CA 1
ATOM 780 C C . GLU A 1 96 ? -2.316 -9.001 1.722 1.00 94.06 96 GLU A C 1
ATOM 782 O O . GLU A 1 96 ? -1.889 -8.919 0.571 1.00 94.06 96 GLU A O 1
ATOM 787 N N . LEU A 1 97 ? -2.341 -7.946 2.545 1.00 92.12 97 LEU A N 1
ATOM 788 C CA . LEU A 1 97 ? -1.882 -6.623 2.133 1.00 92.12 97 LEU A CA 1
ATOM 789 C C . LEU A 1 97 ? -0.378 -6.613 1.824 1.00 92.12 97 LEU A C 1
ATOM 791 O O . LEU A 1 97 ? 0.026 -6.073 0.799 1.00 92.12 97 LEU A O 1
ATOM 795 N N . LEU A 1 98 ? 0.456 -7.230 2.665 1.00 92.81 98 LEU A N 1
ATOM 796 C CA . LEU A 1 98 ? 1.902 -7.303 2.421 1.00 92.81 98 LEU A CA 1
ATOM 797 C C . LEU A 1 98 ? 2.237 -8.125 1.172 1.00 92.81 98 LEU A C 1
ATOM 799 O O . LEU A 1 98 ? 3.083 -7.713 0.383 1.00 92.81 98 LEU A O 1
ATOM 803 N N . GLN A 1 99 ? 1.558 -9.256 0.965 1.00 93.12 99 GLN A N 1
ATOM 804 C CA . GLN A 1 99 ? 1.703 -10.062 -0.248 1.00 93.12 99 GLN A CA 1
ATOM 805 C C . GLN A 1 99 ? 1.323 -9.266 -1.491 1.00 93.12 99 GLN A C 1
ATOM 807 O O . GLN A 1 99 ? 2.039 -9.325 -2.488 1.00 93.12 99 GLN A O 1
ATOM 812 N N . LEU A 1 100 ? 0.233 -8.496 -1.425 1.00 91.00 100 LEU A N 1
ATOM 813 C CA . LEU A 1 100 ? -0.162 -7.617 -2.513 1.00 91.00 100 LEU A CA 1
ATOM 814 C C . LEU A 1 100 ? 0.930 -6.582 -2.799 1.00 91.00 100 LEU A C 1
ATOM 816 O O . LEU A 1 100 ? 1.359 -6.471 -3.942 1.00 91.00 100 LEU A O 1
ATOM 820 N N . LEU A 1 101 ? 1.417 -5.857 -1.789 1.00 89.38 101 LEU A N 1
ATOM 821 C CA . LEU A 1 101 ? 2.456 -4.841 -1.989 1.00 89.38 101 LEU A CA 1
ATOM 822 C C . LEU A 1 101 ? 3.748 -5.444 -2.568 1.00 89.38 101 LEU A C 1
ATOM 824 O O . LEU A 1 101 ? 4.289 -4.904 -3.531 1.00 89.38 101 LEU A O 1
ATOM 828 N N . ALA A 1 102 ? 4.194 -6.594 -2.055 1.00 88.50 102 ALA A N 1
ATOM 829 C CA . ALA A 1 102 ? 5.369 -7.300 -2.565 1.00 88.50 102 ALA A CA 1
ATOM 830 C C . ALA A 1 102 ? 5.173 -7.792 -4.008 1.00 88.50 102 ALA A C 1
ATOM 832 O O . ALA A 1 102 ? 6.048 -7.614 -4.851 1.00 88.50 102 ALA A O 1
ATOM 833 N N . HIS A 1 103 ? 4.007 -8.364 -4.325 1.00 88.88 103 HIS A N 1
ATOM 834 C CA . HIS A 1 103 ? 3.679 -8.785 -5.686 1.00 88.88 103 HIS A CA 1
ATOM 835 C C . HIS A 1 103 ? 3.722 -7.610 -6.664 1.00 88.88 103 HIS A C 1
ATOM 837 O O . HIS A 1 103 ? 4.177 -7.755 -7.795 1.00 88.88 103 HIS A O 1
ATOM 843 N N . ARG A 1 104 ? 3.266 -6.433 -6.230 1.00 84.19 104 ARG A N 1
ATOM 844 C CA . ARG A 1 104 ? 3.287 -5.228 -7.055 1.00 84.19 104 ARG A CA 1
ATOM 845 C C . ARG A 1 104 ? 4.688 -4.663 -7.242 1.00 84.19 104 ARG A C 1
ATOM 847 O O . ARG A 1 104 ? 5.006 -4.298 -8.365 1.00 84.19 104 ARG A O 1
ATOM 854 N N . ALA A 1 105 ? 5.533 -4.673 -6.213 1.00 81.69 105 ALA A N 1
ATOM 855 C CA . ALA A 1 105 ? 6.949 -4.329 -6.356 1.00 81.69 105 ALA A CA 1
ATOM 856 C C . ALA A 1 105 ? 7.662 -5.271 -7.345 1.00 81.69 105 ALA A C 1
ATOM 858 O O . ALA A 1 105 ? 8.328 -4.805 -8.262 1.00 81.69 105 ALA A O 1
ATOM 859 N N . LEU A 1 106 ? 7.423 -6.586 -7.245 1.00 84.62 106 LEU A N 1
ATOM 860 C CA . LEU A 1 106 ? 7.946 -7.568 -8.205 1.00 84.62 106 LEU A CA 1
ATOM 861 C C . LEU A 1 106 ? 7.445 -7.323 -9.630 1.00 84.62 106 LEU A C 1
ATOM 863 O O . LEU A 1 106 ? 8.185 -7.510 -10.588 1.00 84.62 106 LEU A O 1
ATOM 867 N N . GLN A 1 107 ? 6.187 -6.912 -9.798 1.00 82.44 107 GLN A N 1
ATOM 868 C CA . GLN A 1 107 ? 5.698 -6.534 -11.119 1.00 82.44 107 GLN A CA 1
ATOM 869 C C . GLN A 1 107 ? 6.437 -5.313 -11.668 1.00 82.44 107 GLN A C 1
ATOM 871 O O . GLN A 1 107 ? 6.726 -5.317 -12.855 1.00 82.44 107 GLN A O 1
ATOM 876 N N . VAL A 1 108 ? 6.746 -4.293 -10.859 1.00 76.62 108 VAL A N 1
ATOM 877 C CA . VAL A 1 108 ? 7.545 -3.137 -11.319 1.00 76.62 108 VAL A CA 1
ATOM 878 C C . VAL A 1 108 ? 8.912 -3.604 -11.818 1.00 76.62 108 VAL A C 1
ATOM 880 O O . VAL A 1 108 ? 9.279 -3.277 -12.942 1.00 76.62 108 VAL A O 1
ATOM 883 N N . ASP A 1 109 ? 9.595 -4.437 -11.032 1.00 78.25 109 ASP A N 1
ATOM 884 C CA . ASP A 1 109 ? 10.906 -5.011 -11.362 1.00 78.25 109 ASP A CA 1
ATOM 885 C C . ASP A 1 109 ? 10.893 -5.793 -12.690 1.00 78.25 109 ASP A C 1
ATOM 887 O O . ASP A 1 109 ? 11.703 -5.555 -13.581 1.00 78.25 109 ASP A O 1
ATOM 891 N N . LEU A 1 110 ? 9.889 -6.653 -12.898 1.00 81.69 110 LEU A N 1
ATOM 892 C CA . LEU A 1 110 ? 9.747 -7.432 -14.137 1.00 81.69 110 LEU A CA 1
ATOM 893 C C . LEU A 1 110 ? 9.515 -6.583 -15.396 1.00 81.69 110 LEU A C 1
ATOM 895 O O . LEU A 1 110 ? 9.800 -7.050 -16.497 1.00 81.69 110 LEU A O 1
ATOM 899 N N . HIS A 1 111 ? 8.961 -5.377 -15.255 1.00 75.62 111 HIS A N 1
ATOM 900 C CA . HIS A 1 111 ? 8.747 -4.455 -16.376 1.00 75.62 111 HIS A CA 1
ATOM 901 C C . HIS A 1 111 ? 9.925 -3.492 -16.574 1.00 75.62 111 HIS A C 1
ATOM 903 O O . HIS A 1 111 ? 9.804 -2.556 -17.355 1.00 75.62 111 HIS A O 1
ATOM 909 N N . CYS A 1 112 ? 11.041 -3.711 -15.878 1.00 70.94 112 CYS A N 1
ATOM 910 C CA . CYS A 1 112 ? 12.236 -2.882 -15.924 1.00 70.94 112 CYS A CA 1
ATOM 911 C C . CYS A 1 112 ? 13.436 -3.721 -16.416 1.00 70.94 112 CYS A C 1
ATOM 913 O O . CYS A 1 112 ? 14.334 -4.038 -15.632 1.00 70.94 112 CYS A O 1
ATOM 915 N N . PRO A 1 113 ? 13.442 -4.178 -17.686 1.00 76.69 113 PRO A N 1
ATOM 916 C CA . PRO A 1 113 ? 14.525 -5.005 -18.202 1.00 76.69 113 PRO A CA 1
ATOM 917 C C . PRO A 1 113 ? 15.847 -4.232 -18.199 1.00 76.69 113 PRO A C 1
ATOM 919 O O . PRO A 1 113 ? 15.896 -3.043 -18.496 1.00 76.69 113 PRO A O 1
ATOM 922 N N . LYS A 1 114 ? 16.936 -4.938 -17.882 1.00 73.69 114 LYS A N 1
ATOM 923 C CA . LYS A 1 114 ? 18.266 -4.345 -17.692 1.00 73.69 114 LYS A CA 1
ATOM 924 C C . LYS A 1 114 ? 18.736 -3.505 -18.885 1.00 73.69 114 LYS A C 1
ATOM 926 O O . LYS A 1 114 ? 19.371 -2.480 -18.677 1.00 73.69 114 LYS A O 1
ATOM 931 N N . ASP A 1 115 ? 18.413 -3.937 -20.099 1.00 74.00 115 ASP A N 1
ATOM 932 C CA . ASP A 1 115 ? 18.825 -3.250 -21.323 1.00 74.00 115 ASP A CA 1
ATOM 933 C C . ASP A 1 115 ? 18.165 -1.859 -21.437 1.00 74.00 115 ASP A C 1
ATOM 935 O O . ASP A 1 115 ? 18.840 -0.898 -21.771 1.00 74.00 115 ASP A O 1
ATOM 939 N N . GLU A 1 116 ? 16.894 -1.711 -21.034 1.00 75.38 116 GLU A N 1
ATOM 940 C CA . GLU A 1 116 ? 16.197 -0.410 -21.017 1.00 75.38 116 GLU A CA 1
ATOM 941 C C . GLU A 1 116 ? 16.738 0.534 -19.931 1.00 75.38 116 GLU A C 1
ATOM 943 O O . GLU A 1 116 ? 16.715 1.752 -20.098 1.00 75.38 116 GLU A O 1
ATOM 948 N N . ILE A 1 117 ? 17.238 -0.018 -18.818 1.00 73.75 117 ILE A N 1
ATOM 949 C CA . ILE A 1 117 ? 17.911 0.766 -17.771 1.00 73.75 117 ILE A CA 1
ATOM 950 C C . ILE A 1 117 ? 19.238 1.305 -18.304 1.00 73.75 117 ILE A C 1
ATOM 952 O O . ILE A 1 117 ? 19.497 2.497 -18.179 1.00 73.75 117 ILE A O 1
ATOM 956 N N . MET A 1 118 ? 20.048 0.439 -18.921 1.00 74.50 118 MET A N 1
ATOM 957 C CA . MET A 1 118 ? 21.341 0.824 -19.489 1.00 74.50 118 MET A CA 1
ATOM 958 C C . MET A 1 118 ? 21.175 1.867 -20.598 1.00 74.50 118 MET A C 1
ATOM 960 O O . MET A 1 118 ? 21.847 2.889 -20.565 1.00 74.50 118 MET A O 1
ATOM 964 N N . ASP A 1 119 ? 20.222 1.667 -21.513 1.00 75.25 119 ASP A N 1
ATOM 965 C CA . ASP A 1 119 ? 19.926 2.630 -22.579 1.00 75.25 119 ASP A CA 1
ATOM 966 C C . ASP A 1 119 ? 19.500 4.003 -22.018 1.00 75.25 119 ASP A C 1
ATOM 968 O O . ASP A 1 119 ? 19.863 5.042 -22.570 1.00 75.25 119 ASP A O 1
ATOM 972 N N . ALA A 1 120 ? 18.734 4.031 -20.918 1.00 71.62 120 ALA A N 1
ATOM 973 C CA . ALA A 1 120 ? 18.319 5.274 -20.264 1.00 71.62 120 ALA A CA 1
ATOM 974 C C . ALA A 1 120 ? 19.470 5.981 -19.525 1.00 71.62 120 ALA A C 1
ATOM 976 O O . ALA A 1 120 ? 19.501 7.208 -19.483 1.00 71.62 120 ALA A O 1
ATOM 977 N N . GLU A 1 121 ? 20.406 5.226 -18.948 1.00 75.94 121 GLU A N 1
ATOM 978 C CA . GLU A 1 121 ? 21.599 5.766 -18.285 1.00 75.94 121 GLU A CA 1
ATOM 979 C C . GLU A 1 121 ? 22.634 6.289 -19.297 1.00 75.94 121 GLU A C 1
ATOM 981 O O . GLU A 1 121 ? 23.240 7.337 -19.070 1.00 75.94 121 GLU A O 1
ATOM 986 N N . ASP A 1 122 ? 22.788 5.612 -20.437 1.00 70.00 122 ASP A N 1
ATOM 987 C CA . ASP A 1 122 ? 23.718 6.002 -21.501 1.00 70.00 122 ASP A CA 1
ATOM 988 C C . ASP A 1 122 ? 23.219 7.233 -22.292 1.00 70.00 122 ASP A C 1
ATOM 990 O O . ASP A 1 122 ? 24.024 8.065 -22.713 1.00 70.00 122 ASP A O 1
ATOM 994 N N . ALA A 1 123 ? 21.898 7.404 -22.454 1.00 63.84 123 ALA A N 1
ATOM 995 C CA . ALA A 1 123 ? 21.305 8.507 -23.222 1.00 63.84 123 ALA A CA 1
ATOM 996 C C . ALA A 1 123 ? 21.518 9.910 -22.613 1.00 63.84 123 ALA A C 1
ATOM 998 O O . ALA A 1 123 ? 21.582 10.884 -23.360 1.00 63.84 123 ALA A O 1
ATOM 999 N N . GLU A 1 124 ? 21.641 10.041 -21.286 1.00 55.50 124 GLU A N 1
ATOM 1000 C CA . GLU A 1 124 ? 21.978 11.324 -20.636 1.00 55.50 124 GLU A CA 1
ATOM 1001 C C . GLU A 1 124 ? 23.498 11.542 -20.505 1.00 55.50 124 GLU A C 1
ATOM 1003 O O . GLU A 1 124 ? 23.950 12.685 -20.439 1.00 55.50 124 GLU A O 1
ATOM 1008 N N . GLY A 1 125 ? 24.307 10.475 -20.554 1.00 53.16 125 GLY A N 1
ATOM 1009 C CA . GLY A 1 125 ? 25.772 10.574 -20.580 1.00 53.16 125 GLY A CA 1
ATOM 1010 C C . GLY A 1 125 ? 26.333 11.214 -21.858 1.00 53.16 125 GLY A C 1
ATOM 1011 O O . GLY A 1 125 ? 27.461 11.711 -21.850 1.00 53.16 125 GLY A O 1
ATOM 1012 N N . GLU A 1 126 ? 25.556 11.235 -22.947 1.00 49.44 126 GLU A N 1
ATOM 1013 C CA . GLU A 1 126 ? 25.902 11.938 -24.190 1.00 49.44 126 GLU A CA 1
ATOM 1014 C C . GLU A 1 126 ? 25.488 13.425 -24.196 1.00 49.44 126 GLU A C 1
ATOM 1016 O O . GLU A 1 126 ? 26.128 14.211 -24.898 1.00 49.44 126 GLU A O 1
ATOM 1021 N N . ASP A 1 127 ? 24.484 13.839 -23.409 1.00 45.50 127 ASP A N 1
ATOM 1022 C CA . ASP A 1 127 ? 23.992 15.234 -23.373 1.00 45.50 127 ASP A CA 1
ATOM 1023 C C . ASP A 1 127 ? 24.791 16.107 -22.378 1.00 45.50 127 ASP A C 1
ATOM 1025 O O . ASP A 1 127 ? 25.015 17.292 -22.624 1.00 45.50 127 ASP A O 1
ATOM 1029 N N . ASP A 1 128 ? 25.344 15.508 -21.313 1.00 45.97 128 ASP A N 1
ATOM 1030 C CA . ASP A 1 128 ? 26.237 16.182 -20.347 1.00 45.97 128 ASP A CA 1
ATOM 1031 C C . ASP A 1 128 ? 27.699 16.300 -20.847 1.00 45.97 128 ASP A C 1
ATOM 1033 O O . ASP A 1 128 ? 28.552 16.930 -20.219 1.00 45.97 128 ASP A O 1
ATOM 1037 N N . ALA A 1 129 ? 28.018 15.723 -22.013 1.00 46.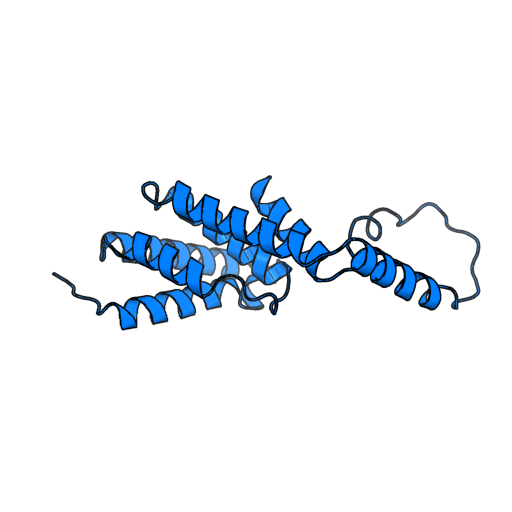97 129 ALA A N 1
ATOM 1038 C CA . ALA A 1 129 ? 29.348 15.786 -22.627 1.00 46.97 129 ALA A CA 1
ATOM 1039 C C . ALA A 1 129 ? 29.570 17.028 -23.524 1.00 46.97 129 ALA A C 1
ATOM 1041 O O . ALA A 1 129 ? 30.624 17.142 -24.157 1.00 46.97 129 ALA A O 1
ATOM 1042 N N . MET A 1 130 ? 28.607 17.961 -23.592 1.00 42.12 130 MET A N 1
ATOM 1043 C CA . MET A 1 130 ? 28.678 19.179 -24.420 1.00 42.12 130 MET A CA 1
ATOM 1044 C C . MET A 1 130 ? 28.688 20.520 -23.655 1.00 42.12 130 MET A C 1
ATOM 1046 O O . MET A 1 130 ? 28.499 21.562 -24.283 1.00 42.12 130 MET A O 1
ATOM 1050 N N . GLU A 1 131 ? 29.015 20.559 -22.358 1.00 37.47 131 GLU A N 1
ATOM 1051 C CA . GLU A 1 131 ? 29.496 21.801 -21.720 1.00 37.47 131 GLU A CA 1
ATOM 1052 C C . GLU A 1 131 ? 30.999 21.727 -21.418 1.00 37.47 131 GLU A C 1
ATOM 1054 O O . GLU A 1 131 ? 31.483 21.259 -20.390 1.00 37.47 131 GLU A O 1
ATOM 1059 N N . GLU A 1 132 ? 31.761 22.203 -22.400 1.00 45.94 132 GLU A N 1
ATOM 1060 C CA . GLU A 1 132 ? 33.199 22.406 -22.349 1.00 45.94 132 GLU A CA 1
ATOM 1061 C C . GLU A 1 132 ? 33.543 23.526 -21.341 1.00 45.94 132 GLU A C 1
ATOM 1063 O O . GLU A 1 132 ? 33.301 24.705 -21.598 1.00 45.94 132 GLU A O 1
ATOM 1068 N N . GLY A 1 133 ? 34.174 23.160 -20.219 1.00 39.75 133 GLY A N 1
ATOM 1069 C CA . GLY A 1 133 ? 35.099 24.039 -19.493 1.00 39.75 133 GLY A CA 1
ATOM 1070 C C . GLY A 1 133 ? 34.754 24.375 -18.042 1.00 39.75 133 GLY A C 1
ATOM 1071 O O . GLY A 1 133 ? 34.221 25.441 -17.777 1.00 39.75 133 GLY A O 1
ATOM 1072 N N . ASP A 1 134 ? 35.210 23.553 -17.095 1.00 34.91 134 ASP A N 1
ATOM 1073 C CA . ASP A 1 134 ? 36.262 23.963 -16.150 1.00 34.91 134 ASP A CA 1
ATOM 1074 C C . ASP A 1 134 ? 36.797 22.720 -15.423 1.00 34.91 134 ASP A C 1
ATOM 1076 O O . ASP A 1 134 ? 36.144 22.082 -14.596 1.00 34.91 134 ASP A O 1
ATOM 1080 N N . ILE A 1 135 ? 38.009 22.328 -15.789 1.00 51.81 135 ILE A N 1
ATOM 1081 C CA . ILE A 1 135 ? 38.759 21.261 -15.140 1.00 51.81 135 ILE A CA 1
ATOM 1082 C C . ILE A 1 135 ? 39.339 21.920 -13.889 1.00 51.81 135 ILE A C 1
ATOM 1084 O O . ILE A 1 135 ? 40.357 22.557 -14.059 1.00 51.81 135 ILE A O 1
ATOM 1088 N N . PHE A 1 136 ? 38.697 21.865 -12.710 1.00 44.66 136 PHE A N 1
ATOM 1089 C CA . PHE A 1 136 ? 39.291 21.958 -11.347 1.00 44.66 136 PHE A CA 1
ATOM 1090 C C . PHE A 1 136 ? 38.236 22.340 -10.273 1.00 44.66 136 PHE A C 1
ATOM 1092 O O . PHE A 1 136 ? 38.146 23.497 -9.892 1.00 44.66 136 PHE A O 1
ATOM 1099 N N . GLU A 1 137 ? 37.508 21.363 -9.705 1.00 43.44 137 GLU A N 1
ATOM 1100 C CA . GLU A 1 137 ? 37.102 21.332 -8.273 1.00 43.44 137 GLU A CA 1
ATOM 1101 C C . GLU A 1 137 ? 36.501 19.955 -7.897 1.00 43.44 137 GLU A C 1
ATOM 1103 O O . GLU A 1 137 ? 35.331 19.782 -7.563 1.00 43.44 137 GLU A O 1
ATOM 1108 N N . MET A 1 138 ? 37.337 18.916 -7.968 1.00 50.22 138 MET A N 1
ATOM 1109 C CA . MET A 1 138 ? 36.980 17.532 -7.631 1.00 50.22 138 MET A CA 1
ATOM 1110 C C . MET A 1 138 ? 37.060 17.284 -6.112 1.00 50.22 138 MET A C 1
ATOM 1112 O O . MET A 1 138 ? 37.850 16.463 -5.664 1.00 50.22 138 MET A O 1
ATOM 1116 N N . GLU A 1 139 ? 36.284 18.013 -5.300 1.00 43.31 139 GLU A N 1
ATOM 1117 C CA . GLU A 1 139 ? 36.124 17.657 -3.873 1.00 43.31 139 GLU A CA 1
ATOM 1118 C C . GLU A 1 139 ? 34.831 18.149 -3.190 1.00 43.31 139 GLU A C 1
ATOM 1120 O O . GLU A 1 139 ? 34.696 18.048 -1.970 1.00 43.31 139 GLU A O 1
ATOM 1125 N N . LYS A 1 140 ? 33.827 18.642 -3.931 1.00 44.38 140 LYS A N 1
ATOM 1126 C CA . LYS A 1 140 ? 32.569 19.089 -3.310 1.00 44.38 140 LYS A CA 1
ATOM 1127 C C . LYS A 1 140 ? 31.364 18.919 -4.238 1.00 44.38 140 LYS A C 1
ATOM 1129 O O . LYS A 1 140 ? 31.032 19.865 -4.931 1.00 44.38 140 LYS A O 1
ATOM 1134 N N . MET A 1 141 ? 30.731 17.732 -4.218 1.00 35.84 141 MET A N 1
ATOM 1135 C CA . MET A 1 141 ? 29.295 17.450 -4.525 1.00 35.84 141 MET A CA 1
ATOM 1136 C C . MET A 1 141 ? 28.986 16.048 -5.106 1.00 35.84 141 MET A C 1
ATOM 1138 O O . MET A 1 141 ? 27.871 15.818 -5.560 1.00 35.84 141 MET A O 1
ATOM 1142 N N . CYS A 1 142 ? 29.879 15.058 -5.033 1.00 36.16 142 CYS A N 1
ATOM 1143 C CA . CYS A 1 142 ? 29.587 13.712 -5.565 1.00 36.16 142 CYS A CA 1
ATOM 1144 C C . CYS A 1 142 ? 28.787 12.789 -4.609 1.00 36.16 142 CYS A C 1
ATOM 1146 O O . CYS A 1 142 ? 28.994 11.581 -4.603 1.00 36.16 142 CYS A O 1
ATOM 1148 N N . GLU A 1 143 ? 27.894 13.332 -3.776 1.00 36.50 143 GLU A N 1
ATOM 1149 C CA . GLU A 1 143 ? 27.041 12.516 -2.884 1.00 36.50 143 GLU A CA 1
ATOM 1150 C C . GLU A 1 143 ? 25.549 12.540 -3.261 1.00 36.50 143 GLU A C 1
ATOM 1152 O O . GLU A 1 143 ? 24.758 11.865 -2.613 1.00 36.50 143 GLU A O 1
ATOM 1157 N N . SER A 1 144 ? 25.127 13.275 -4.300 1.00 41.47 144 SER A N 1
ATOM 1158 C CA . SER A 1 144 ? 23.690 13.435 -4.603 1.00 41.47 144 SER A CA 1
ATOM 1159 C C . SER A 1 144 ? 23.209 12.919 -5.961 1.00 41.47 144 SER A C 1
ATOM 1161 O O . SER A 1 144 ? 21.999 12.836 -6.154 1.00 41.47 144 SER A O 1
ATOM 1163 N N . SER A 1 145 ? 24.095 12.599 -6.906 1.00 43.41 145 SER A N 1
ATOM 1164 C CA . SER A 1 145 ? 23.713 12.193 -8.273 1.00 43.41 145 SER A CA 1
ATOM 1165 C C . SER A 1 145 ? 23.885 10.699 -8.559 1.00 43.41 145 SER A C 1
ATOM 1167 O O . SER A 1 145 ? 23.213 10.185 -9.443 1.00 43.41 145 SER A O 1
ATOM 1169 N N . ALA A 1 146 ? 24.720 9.983 -7.801 1.00 48.84 146 ALA A N 1
ATOM 1170 C CA . ALA A 1 146 ? 24.995 8.562 -8.044 1.00 48.84 146 ALA A CA 1
ATOM 1171 C C . ALA A 1 146 ? 23.917 7.598 -7.501 1.00 48.84 146 ALA A C 1
ATOM 1173 O O . ALA A 1 146 ? 23.948 6.417 -7.823 1.00 48.84 146 ALA A O 1
ATOM 1174 N N . ASP A 1 147 ? 22.983 8.089 -6.681 1.00 55.66 147 ASP A N 1
ATOM 1175 C CA . ASP A 1 147 ? 21.987 7.266 -5.968 1.00 55.66 147 ASP A CA 1
ATOM 1176 C C . ASP A 1 147 ? 20.565 7.410 -6.550 1.00 55.66 147 ASP A C 1
ATOM 1178 O O . ASP A 1 147 ? 19.578 6.990 -5.947 1.00 55.66 147 ASP A O 1
ATOM 1182 N N . ARG A 1 148 ? 20.430 8.068 -7.711 1.00 62.25 148 ARG A N 1
ATOM 1183 C CA . ARG A 1 148 ? 19.140 8.313 -8.365 1.00 62.25 148 ARG A CA 1
ATOM 1184 C C . ARG A 1 148 ? 19.073 7.541 -9.679 1.00 62.25 148 ARG A C 1
ATOM 1186 O O . ARG A 1 148 ? 19.746 7.897 -10.637 1.00 62.25 148 ARG A O 1
ATOM 1193 N N . MET A 1 149 ? 18.251 6.494 -9.712 1.00 74.19 149 MET A N 1
ATOM 1194 C CA . MET A 1 149 ? 17.971 5.730 -10.932 1.00 74.19 149 MET A CA 1
ATOM 1195 C C . MET A 1 149 ? 17.398 6.644 -12.025 1.00 74.19 149 MET A C 1
ATOM 1197 O O . MET A 1 149 ? 16.415 7.349 -11.780 1.00 74.19 149 MET A O 1
ATOM 1201 N N . GLN A 1 150 ? 17.970 6.585 -13.229 1.00 73.69 150 GLN A N 1
ATOM 1202 C CA . GLN A 1 150 ? 17.494 7.352 -14.391 1.00 73.69 150 GLN A CA 1
ATOM 1203 C C . GLN A 1 150 ? 16.257 6.724 -15.036 1.00 73.69 150 GLN A C 1
ATOM 1205 O O . GLN A 1 150 ? 15.365 7.401 -15.550 1.00 73.69 150 GLN A O 1
ATOM 1210 N N . HIS A 1 151 ? 16.144 5.400 -14.947 1.00 75.81 151 HIS A N 1
ATOM 1211 C CA . HIS A 1 151 ? 14.975 4.698 -15.438 1.00 75.81 151 HIS A CA 1
ATOM 1212 C C . HIS A 1 151 ? 13.767 4.927 -14.513 1.00 75.81 151 HIS A C 1
ATOM 1214 O O . HIS A 1 151 ? 13.780 4.553 -13.338 1.00 75.81 151 HIS A O 1
ATOM 1220 N N . ALA A 1 152 ? 12.679 5.487 -15.052 1.00 74.44 152 ALA A N 1
ATOM 1221 C CA . ALA A 1 152 ? 11.511 5.898 -14.267 1.00 74.44 152 ALA A CA 1
ATOM 1222 C C . ALA A 1 152 ? 10.891 4.761 -13.430 1.00 74.44 152 ALA A C 1
ATOM 1224 O O . ALA A 1 152 ? 10.459 4.994 -12.303 1.00 74.44 152 ALA A O 1
ATOM 1225 N N . LEU A 1 153 ? 10.848 3.524 -13.947 1.00 74.88 153 LEU A N 1
ATOM 1226 C CA . LEU A 1 153 ? 10.339 2.377 -13.178 1.00 74.88 153 LEU A CA 1
ATOM 1227 C C . LEU A 1 153 ? 11.306 1.937 -12.074 1.00 74.88 153 LEU A C 1
ATOM 1229 O O . LEU A 1 153 ? 10.847 1.534 -11.005 1.00 74.88 153 LEU A O 1
ATOM 1233 N N . ALA A 1 154 ? 12.614 2.058 -12.301 1.00 77.56 154 ALA A N 1
ATOM 1234 C CA . ALA A 1 154 ? 13.618 1.717 -11.300 1.00 77.56 154 ALA A CA 1
ATOM 1235 C C . ALA A 1 154 ? 13.623 2.751 -10.161 1.00 77.56 154 ALA A C 1
ATOM 1237 O O . ALA A 1 154 ? 13.598 2.376 -8.992 1.00 77.56 154 ALA A O 1
ATOM 1238 N N . GLU A 1 155 ? 13.485 4.046 -10.480 1.00 80.38 155 GLU A N 1
ATOM 1239 C CA . GLU A 1 155 ? 13.345 5.104 -9.466 1.00 80.38 155 GLU A CA 1
ATOM 1240 C C . GLU A 1 155 ? 12.077 4.912 -8.609 1.00 80.38 155 GLU A C 1
ATOM 1242 O O . GLU A 1 155 ? 12.077 5.177 -7.404 1.00 80.38 155 GLU A O 1
ATOM 1247 N N . ILE A 1 156 ? 10.974 4.434 -9.206 1.00 80.56 156 ILE A N 1
ATOM 1248 C CA . ILE A 1 156 ? 9.757 4.068 -8.462 1.00 80.56 156 ILE A CA 1
ATOM 1249 C C . ILE A 1 156 ? 10.041 2.900 -7.512 1.00 80.56 156 ILE A C 1
ATOM 1251 O O . ILE A 1 156 ? 9.640 2.961 -6.347 1.00 80.56 156 ILE A O 1
ATOM 1255 N N . LEU A 1 157 ? 10.694 1.843 -8.004 1.00 80.62 157 LEU A N 1
ATOM 1256 C CA . LEU A 1 157 ? 10.976 0.643 -7.224 1.00 80.62 157 LEU A CA 1
ATOM 1257 C C . LEU A 1 157 ? 11.861 0.960 -6.015 1.00 80.62 157 LEU A C 1
ATOM 1259 O O . LEU A 1 157 ? 11.503 0.574 -4.905 1.00 80.62 157 LEU A O 1
ATOM 1263 N N . ASP A 1 158 ? 12.928 1.734 -6.196 1.00 82.62 158 ASP A N 1
ATOM 1264 C CA . ASP A 1 158 ? 13.829 2.129 -5.109 1.00 82.62 158 ASP A CA 1
ATOM 1265 C C . ASP A 1 158 ? 13.105 2.932 -4.027 1.00 82.62 158 ASP A C 1
ATOM 1267 O O . ASP A 1 158 ? 13.202 2.631 -2.834 1.00 82.62 158 ASP A O 1
ATOM 1271 N 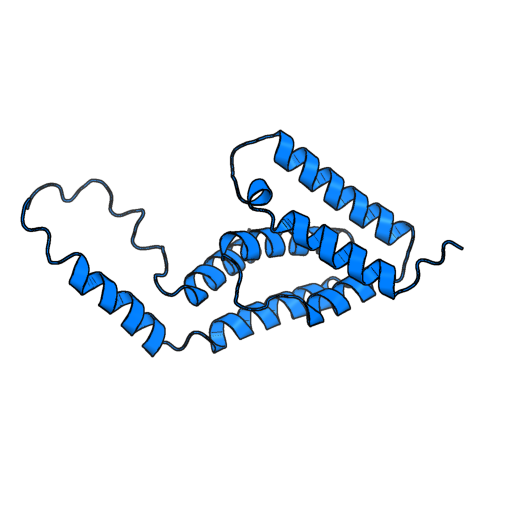N . LYS A 1 159 ? 12.297 3.924 -4.427 1.00 82.06 159 LYS A N 1
ATOM 1272 C CA . LYS A 1 159 ? 11.487 4.709 -3.482 1.00 82.06 159 LYS A CA 1
ATOM 1273 C C . LYS A 1 159 ? 10.499 3.825 -2.719 1.00 82.06 159 LYS A C 1
ATOM 1275 O O . LYS A 1 159 ? 10.310 4.023 -1.523 1.00 82.06 159 LYS A O 1
ATOM 1280 N N . VAL A 1 160 ? 9.870 2.859 -3.391 1.00 80.44 160 VAL A N 1
ATOM 1281 C CA . VAL A 1 160 ? 8.934 1.916 -2.762 1.00 80.44 160 VAL A CA 1
ATOM 1282 C C . VAL A 1 160 ? 9.654 0.980 -1.796 1.00 80.44 160 VAL A C 1
ATOM 1284 O O . VAL A 1 160 ? 9.168 0.784 -0.685 1.00 80.44 160 VAL A O 1
ATOM 1287 N N . LEU A 1 161 ? 10.794 0.410 -2.189 1.00 83.62 161 LEU A N 1
ATOM 1288 C CA . LEU A 1 161 ? 11.561 -0.508 -1.350 1.00 83.62 161 LEU A CA 1
ATOM 1289 C C . LEU A 1 161 ? 12.096 0.188 -0.099 1.00 83.62 161 LEU A C 1
ATOM 1291 O O . LEU A 1 161 ? 12.015 -0.396 0.978 1.00 83.62 161 LEU A O 1
ATOM 1295 N N . ASN A 1 162 ? 12.540 1.442 -0.194 1.00 83.00 162 ASN A N 1
ATOM 1296 C CA . ASN A 1 162 ? 12.980 2.219 0.967 1.00 83.00 162 ASN A CA 1
ATOM 1297 C C . ASN A 1 162 ? 11.916 2.314 2.077 1.00 83.00 162 ASN A C 1
ATOM 1299 O O . ASN A 1 162 ? 12.258 2.273 3.256 1.00 83.00 162 ASN A O 1
ATOM 1303 N N . GLU A 1 163 ? 10.628 2.352 1.728 1.00 80.50 163 GLU A N 1
ATOM 1304 C CA . GLU A 1 163 ? 9.534 2.349 2.711 1.00 80.50 163 GLU A CA 1
ATOM 1305 C C . GLU A 1 163 ? 9.360 0.995 3.426 1.00 80.50 163 GLU A C 1
ATOM 1307 O O . GLU A 1 163 ? 8.792 0.949 4.512 1.00 80.50 163 GLU A O 1
ATOM 1312 N N . PHE A 1 164 ? 9.836 -0.117 2.854 1.00 74.19 164 PHE A N 1
ATOM 1313 C CA . PHE A 1 164 ? 9.806 -1.431 3.513 1.00 74.19 164 PHE A CA 1
ATOM 1314 C C . PHE A 1 164 ? 10.938 -1.634 4.528 1.00 74.19 164 PHE A C 1
ATOM 1316 O O . PHE A 1 164 ? 10.812 -2.500 5.397 1.00 74.19 164 PHE A O 1
ATOM 1323 N N . TYR A 1 165 ? 12.046 -0.901 4.389 1.00 63.19 165 TYR A N 1
ATOM 1324 C CA . TYR A 1 165 ? 13.247 -1.059 5.217 1.00 63.19 165 TYR A CA 1
ATOM 1325 C C . TYR A 1 165 ? 13.308 -0.103 6.425 1.00 63.19 165 TYR A C 1
ATOM 1327 O O . TYR A 1 165 ? 14.178 -0.288 7.279 1.00 63.19 165 TYR A O 1
ATOM 1335 N N . LEU A 1 166 ? 12.399 0.879 6.507 1.00 49.84 166 LEU A N 1
ATOM 1336 C CA . LEU A 1 166 ? 12.216 1.806 7.638 1.00 49.84 166 LEU A CA 1
ATOM 1337 C C . LEU A 1 166 ? 11.224 1.261 8.680 1.00 49.84 166 LEU A C 1
ATOM 1339 O O . LEU A 1 166 ? 11.486 1.468 9.888 1.00 49.84 166 LEU A O 1
#

Sequence (166 aa):
MVYIHPVFLRNIFVTLLGTFMSPDATSKETPQREEKLERLHELFKQLFKLVPTAPARLVEVLAEVFPYMKRDGSQQASLVGHLLRMTSYIPDHRLELLQLLAHRALQVDLHCPKDEIMDAEDAEGEDDAMEEGDIFEMEKMCESSADRMQHALAEILDKVLNEFYL

Foldseek 3Di:
DDDDDLVVLLVVLVVLLVVLLDPLNLDDDDPVNVVVLVVSLVVVLVVCVVPVCSVVSSLVSCLVPPDDLPGALSSNLSSLLSLLVVCVRCVVCNVSSVVSLVVNLVVLVVVCDPVNQVVQVVVVVVVVVPDDDDPDDPPPDPPPPPPARSDRSVNSSVSNVVSVVD